Protein AF-A0A0L7M2C4-F1 (afdb_monomer_lite)

Sequence (115 aa):
METLLHSEILKKYKEETNEYIKKKNVEKLFDIILKNVLINKPDNIYLYIYNNIYSFLLNKIFIMGPPVLKITSMLSSHISEFFNYYHISLPILIQQYKLNKGESSNNKIIGTKKE

pLDDT: mean 76.5, std 14.71, range [35.03, 92.62]

Radius of gyration: 25.65 Å; chains: 1; bounding box: 46×28×103 Å

Foldseek 3Di:
DVVVVVVVVVVVVVVVVVVVCVVVVVVVLVVVLVVCCVVVVDPDSVVSSVVSVVVVVPDDDDQDDDPVPCVSVVVLVVVCVVVVHDRDDPVVVVVVVVVVVVVVVPPPPPDDDDD

Organism: Plasmodium falciparum (isolate Dd2) (NCBI:txid57267)

Secondary structure (DSSP, 8-state):
-HHHHHHHHHHHHHHHHHHHHHHTTHHHHHHHHHHHHHHH--S-HHHHHHHHHHHHHS-PPP----GGG-HHHHHHHHHHHHTT-----HHHHHHHHHHHHHHHHH---------

Structure (mmCIF, N/CA/C/O backbone):
data_AF-A0A0L7M2C4-F1
#
_entry.id   AF-A0A0L7M2C4-F1
#
loop_
_atom_site.group_PDB
_atom_site.id
_atom_site.type_symbol
_atom_site.label_atom_id
_atom_site.label_alt_id
_atom_site.label_comp_id
_atom_site.label_asym_id
_atom_site.label_entity_id
_atom_site.label_seq_id
_atom_site.pdbx_PDB_ins_code
_atom_site.Cartn_x
_atom_site.Cartn_y
_atom_site.Cartn_z
_atom_site.occupancy
_atom_site.B_iso_or_equiv
_atom_site.auth_seq_id
_atom_site.auth_comp_id
_atom_site.auth_asym_id
_atom_site.auth_atom_id
_atom_site.pdbx_PDB_model_num
ATOM 1 N N . MET A 1 1 ? -21.710 4.785 43.040 1.00 50.72 1 MET A N 1
ATOM 2 C CA . MET A 1 1 ? -20.257 5.020 42.873 1.00 50.72 1 MET A CA 1
ATOM 3 C C . MET A 1 1 ? -19.680 4.338 41.623 1.00 50.72 1 MET A C 1
ATOM 5 O O . MET A 1 1 ? -18.588 4.701 41.222 1.00 50.72 1 MET A O 1
ATOM 9 N N . GLU A 1 2 ? -20.405 3.430 40.952 1.00 55.12 2 GLU A N 1
ATOM 10 C CA . GLU A 1 2 ? -19.940 2.746 39.724 1.00 55.12 2 GLU A CA 1
ATOM 11 C C . GLU A 1 2 ? -19.989 3.609 38.445 1.00 55.12 2 GLU A C 1
ATOM 13 O O . GLU A 1 2 ? -19.145 3.471 37.564 1.00 55.12 2 GLU A O 1
ATOM 18 N N . THR A 1 3 ? -20.929 4.553 38.343 1.00 58.06 3 THR A N 1
ATOM 19 C CA . THR A 1 3 ? -21.126 5.403 37.150 1.00 58.06 3 THR A CA 1
ATOM 20 C C . THR A 1 3 ? -20.006 6.421 36.919 1.00 58.06 3 THR A C 1
ATOM 22 O O . THR A 1 3 ? -19.670 6.716 35.773 1.00 58.06 3 THR A O 1
ATOM 25 N N . LEU A 1 4 ? -19.394 6.937 37.990 1.00 55.16 4 LEU A N 1
ATOM 26 C CA . LEU A 1 4 ? -18.271 7.879 37.910 1.00 55.16 4 LEU A CA 1
ATOM 27 C C . LEU A 1 4 ? -16.997 7.198 37.400 1.00 55.16 4 LEU A C 1
ATOM 29 O O . LEU A 1 4 ? -16.368 7.717 36.481 1.00 55.16 4 LEU A O 1
ATOM 33 N N . LEU A 1 5 ? -16.696 5.997 37.906 1.00 59.81 5 LEU A N 1
ATOM 34 C CA . LEU A 1 5 ? -15.564 5.183 37.454 1.00 59.81 5 LEU A CA 1
ATOM 35 C C . LEU A 1 5 ? -15.701 4.826 35.965 1.00 59.81 5 LEU A C 1
ATOM 37 O O . LEU A 1 5 ? -14.744 4.922 35.201 1.00 59.81 5 LEU A O 1
ATOM 41 N N . HIS A 1 6 ? -16.918 4.496 35.523 1.00 63.50 6 HIS A N 1
ATOM 42 C CA . HIS A 1 6 ? -17.204 4.248 34.110 1.00 63.50 6 HIS A CA 1
ATOM 43 C C . HIS A 1 6 ? -17.029 5.511 33.246 1.00 63.50 6 HIS A C 1
ATOM 45 O O . HIS A 1 6 ? -16.523 5.433 32.126 1.00 63.50 6 HIS A O 1
ATOM 51 N N . SER A 1 7 ? -17.379 6.689 33.776 1.00 74.88 7 SER A N 1
ATOM 52 C CA . SER A 1 7 ? -17.199 7.969 33.077 1.00 74.88 7 SER A CA 1
ATOM 53 C C . SER A 1 7 ? -15.726 8.370 32.915 1.00 74.88 7 SER A C 1
ATOM 55 O O . SER A 1 7 ? -15.344 8.907 31.873 1.00 74.88 7 SER A O 1
ATOM 57 N N . GLU A 1 8 ? -14.888 8.076 33.910 1.00 76.94 8 GLU A N 1
ATOM 58 C CA . GLU A 1 8 ? -13.448 8.354 33.874 1.00 76.94 8 GLU A CA 1
ATOM 59 C C . GLU A 1 8 ? -12.725 7.414 32.910 1.00 76.94 8 GLU A C 1
ATOM 61 O O . GLU A 1 8 ? -11.902 7.863 32.112 1.00 76.94 8 GLU A O 1
ATOM 66 N N . ILE A 1 9 ? -13.103 6.132 32.903 1.00 80.25 9 ILE A N 1
ATOM 67 C CA . ILE A 1 9 ? -12.612 5.148 31.932 1.00 80.25 9 ILE A CA 1
ATOM 68 C C . ILE A 1 9 ? -12.967 5.581 30.503 1.00 80.25 9 ILE A C 1
ATOM 70 O O . ILE A 1 9 ? -12.094 5.598 29.638 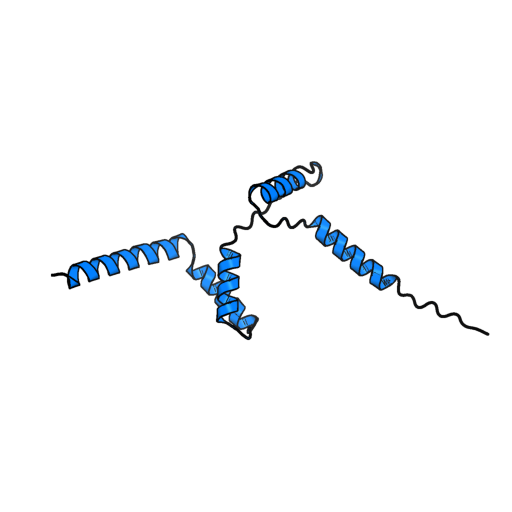1.00 80.25 9 ILE A O 1
ATOM 74 N N . LEU A 1 10 ? -14.210 6.000 30.245 1.00 76.56 10 LEU A N 1
ATOM 75 C CA . LEU A 1 10 ? -14.634 6.482 28.923 1.00 76.56 10 LEU A CA 1
ATOM 76 C C . LEU A 1 10 ? -13.880 7.741 28.477 1.00 76.56 10 LEU A C 1
ATOM 78 O O . LEU A 1 10 ? -13.513 7.851 27.305 1.00 76.56 10 LEU A O 1
ATOM 82 N N . LYS A 1 11 ? -13.626 8.686 29.392 1.00 85.12 11 LYS A N 1
ATOM 83 C CA . LYS A 1 11 ? -12.805 9.870 29.096 1.00 85.12 11 LYS A CA 1
ATOM 84 C C . LYS A 1 11 ? -11.380 9.482 28.724 1.00 85.12 11 LYS A C 1
ATOM 86 O O . LYS A 1 11 ? -10.893 9.940 27.694 1.00 85.12 11 LYS A O 1
ATOM 91 N N . LYS A 1 12 ? -10.762 8.595 29.504 1.00 87.50 12 LYS A N 1
ATOM 92 C CA . LYS A 1 12 ? -9.405 8.112 29.249 1.00 87.50 12 LYS A CA 1
ATOM 93 C C . LYS A 1 12 ? -9.307 7.385 27.905 1.00 87.50 12 LYS A C 1
ATOM 95 O O . LYS A 1 12 ? -8.449 7.721 27.098 1.00 87.50 12 LYS A O 1
ATOM 100 N N . TYR A 1 13 ? -10.251 6.492 27.601 1.00 82.19 13 TYR A N 1
ATOM 101 C CA . TYR A 1 13 ? -10.330 5.837 26.289 1.00 82.19 13 TYR A CA 1
ATOM 102 C C . TYR A 1 13 ? -10.471 6.839 25.141 1.00 82.19 13 TYR A C 1
ATOM 104 O O . TYR A 1 13 ? -9.835 6.684 24.098 1.00 82.19 13 TYR A O 1
ATOM 112 N N . LYS A 1 14 ? -11.296 7.878 25.312 1.00 83.56 14 LYS A N 1
ATOM 113 C CA . LYS A 1 14 ? -11.475 8.925 24.302 1.00 83.56 14 LYS A CA 1
ATOM 114 C C . LYS A 1 14 ? -10.190 9.726 24.080 1.00 83.56 14 LYS A C 1
ATOM 116 O O . LYS A 1 14 ? -9.864 10.032 22.935 1.00 83.56 14 LYS A O 1
ATOM 121 N N . GLU A 1 15 ? -9.471 10.061 25.146 1.00 88.31 15 GLU A N 1
ATOM 122 C CA . GLU A 1 15 ? -8.186 10.763 25.070 1.00 88.31 15 GLU A CA 1
ATOM 123 C C . GLU A 1 15 ? -7.123 9.911 24.373 1.00 88.31 15 GLU A C 1
ATOM 125 O O . GLU A 1 15 ? -6.553 10.367 23.382 1.00 88.31 15 GLU A O 1
ATOM 130 N N . GLU A 1 16 ? -6.948 8.655 24.792 1.00 83.50 16 GLU A N 1
ATOM 131 C CA . GLU A 1 16 ? -6.011 7.704 24.175 1.00 83.5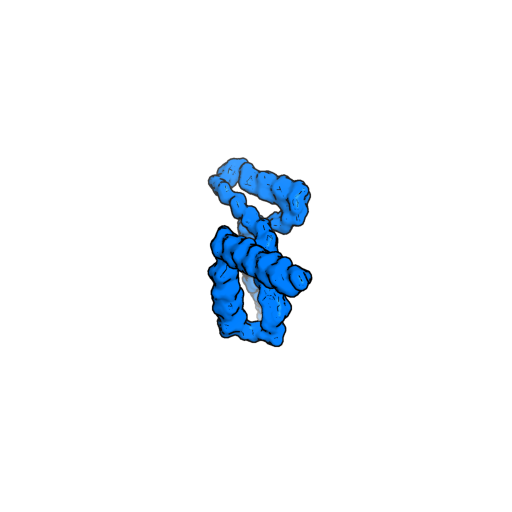0 16 GLU A CA 1
ATOM 132 C C . GLU A 1 16 ? -6.327 7.477 22.688 1.00 83.50 16 GLU A C 1
ATOM 134 O O . GLU A 1 16 ? -5.433 7.471 21.837 1.00 83.50 16 GLU A O 1
ATOM 139 N N . THR A 1 17 ? -7.613 7.364 22.344 1.00 75.62 17 THR A N 1
ATOM 140 C CA . THR A 1 17 ? -8.064 7.207 20.953 1.00 75.62 17 THR A CA 1
ATOM 141 C C . THR A 1 17 ? -7.755 8.452 20.122 1.00 75.62 17 THR A C 1
ATOM 143 O O . THR A 1 17 ? -7.228 8.341 19.015 1.00 75.62 17 THR A O 1
ATOM 146 N N . ASN A 1 18 ? -8.039 9.648 20.640 1.00 77.06 18 ASN A N 1
ATOM 147 C CA . ASN A 1 18 ? -7.757 10.899 19.932 1.00 77.06 18 ASN A CA 1
ATOM 148 C C . ASN A 1 18 ? -6.254 11.128 19.745 1.00 77.06 18 ASN A C 1
ATOM 150 O O . ASN A 1 18 ? -5.820 11.602 18.691 1.00 77.06 18 ASN A O 1
ATOM 154 N N . GLU A 1 19 ? -5.450 10.780 20.748 1.00 82.94 19 GLU A N 1
ATOM 155 C CA . GLU A 1 19 ? -3.996 10.864 20.665 1.00 82.94 19 GLU A CA 1
ATOM 156 C C . GLU A 1 19 ? -3.450 9.889 19.612 1.00 82.94 19 GLU A C 1
ATOM 158 O O . GLU A 1 19 ? -2.615 10.264 18.781 1.00 82.94 19 GLU A O 1
ATOM 163 N N . TYR A 1 20 ? -3.993 8.669 19.562 1.00 74.06 20 TYR A N 1
ATOM 164 C CA . TYR A 1 20 ? -3.683 7.686 18.528 1.00 74.06 20 TYR A CA 1
ATOM 165 C C . TYR A 1 20 ? -4.043 8.187 17.120 1.00 74.06 20 TYR A C 1
ATOM 167 O O . TYR A 1 20 ? -3.199 8.136 16.219 1.00 74.06 20 TYR A O 1
ATOM 175 N N . ILE A 1 21 ? -5.259 8.717 16.930 1.00 76.12 21 ILE A N 1
ATOM 176 C CA . ILE A 1 21 ? -5.739 9.271 15.650 1.00 76.12 21 ILE A CA 1
ATOM 177 C C . ILE A 1 21 ? -4.795 10.374 15.163 1.00 76.12 21 ILE A C 1
ATOM 179 O O . ILE A 1 21 ? -4.353 10.333 14.007 1.00 76.12 21 ILE A O 1
ATOM 183 N N . LYS A 1 22 ? -4.426 11.312 16.045 1.00 74.44 22 LYS A N 1
ATOM 184 C CA . LYS A 1 22 ? -3.481 12.390 15.724 1.00 74.44 22 LYS A CA 1
ATOM 185 C C . LYS A 1 22 ? -2.101 11.849 15.366 1.00 74.44 22 LYS A C 1
ATOM 187 O O . LYS A 1 22 ? -1.575 12.174 14.303 1.00 74.44 22 LYS A O 1
ATOM 192 N N . LYS A 1 23 ? -1.524 10.980 16.203 1.00 76.75 23 LYS A N 1
ATOM 193 C CA . LYS A 1 23 ? -0.179 10.413 15.993 1.00 76.75 23 LYS A CA 1
ATOM 194 C C . LYS A 1 23 ? -0.071 9.626 14.686 1.00 76.75 23 LYS A C 1
ATOM 196 O O . LYS A 1 23 ? 0.993 9.597 14.069 1.00 76.75 23 LYS A O 1
ATOM 201 N N . LYS A 1 24 ? -1.156 8.976 14.262 1.00 74.12 24 LYS A N 1
ATOM 202 C CA . LYS A 1 24 ? -1.209 8.156 13.044 1.00 74.12 24 LYS A CA 1
ATOM 203 C C . LYS A 1 24 ? -1.747 8.895 11.816 1.00 74.12 24 LYS A C 1
ATOM 205 O O . LYS A 1 24 ? -1.872 8.266 10.770 1.00 74.12 24 LYS A O 1
ATOM 210 N N . ASN A 1 25 ? -2.007 10.206 11.900 1.00 75.31 25 ASN A N 1
ATOM 211 C CA . ASN A 1 25 ? -2.578 11.007 10.807 1.00 75.31 25 ASN A CA 1
ATOM 212 C C . ASN A 1 25 ? -3.879 10.404 10.228 1.00 75.31 25 ASN A C 1
ATOM 214 O O . ASN A 1 25 ? -4.123 10.486 9.022 1.00 75.31 25 ASN A O 1
ATOM 218 N N . VAL A 1 26 ? -4.719 9.796 11.073 1.00 77.31 26 VAL A N 1
ATOM 219 C CA . VAL A 1 26 ? -5.946 9.097 10.637 1.00 77.31 26 VAL A CA 1
ATOM 220 C C . VAL A 1 26 ? -6.947 10.063 9.992 1.00 77.31 26 VAL A C 1
ATOM 222 O O . VAL A 1 26 ? -7.606 9.701 9.024 1.00 77.31 26 VAL A O 1
ATOM 225 N N . GLU A 1 27 ? -7.006 11.314 10.450 1.00 79.06 27 GLU A N 1
ATOM 226 C CA . GLU A 1 27 ? -7.854 12.359 9.851 1.00 79.06 27 GLU A CA 1
ATOM 227 C C . GLU A 1 27 ? -7.520 12.587 8.370 1.00 79.06 27 GLU A C 1
ATOM 229 O O . GLU A 1 27 ? -8.403 12.546 7.517 1.00 79.06 27 GLU A O 1
ATOM 234 N N . LYS A 1 28 ? -6.226 12.696 8.033 1.00 81.19 28 LYS A N 1
ATOM 235 C CA . LYS A 1 28 ? -5.777 12.846 6.639 1.00 81.19 28 LYS A CA 1
ATOM 236 C C . LYS A 1 28 ? -6.134 11.630 5.784 1.00 81.19 28 LYS A C 1
ATOM 238 O O . LYS A 1 28 ? -6.421 11.784 4.599 1.00 81.19 28 LYS A O 1
ATOM 243 N N . LEU A 1 29 ? -6.106 10.428 6.365 1.00 77.94 29 LEU A N 1
ATOM 244 C CA . LEU A 1 29 ? -6.527 9.208 5.675 1.00 77.94 29 LEU A CA 1
ATOM 245 C C . LEU A 1 29 ? -8.018 9.275 5.328 1.00 77.94 29 LEU A C 1
ATOM 247 O O . LEU A 1 29 ? -8.385 9.033 4.178 1.00 77.94 29 LEU A O 1
ATOM 251 N N . PHE A 1 30 ? -8.866 9.646 6.288 1.00 82.19 30 PHE A N 1
ATOM 252 C CA . PHE A 1 30 ? -10.300 9.789 6.044 1.00 82.19 30 PHE A CA 1
ATOM 253 C C . PHE A 1 30 ? -10.617 10.897 5.037 1.00 82.19 30 PHE A C 1
ATOM 255 O O . PHE A 1 30 ? -11.455 10.672 4.166 1.00 82.19 30 PHE A O 1
ATOM 262 N N . ASP A 1 31 ? -9.906 12.026 5.064 1.00 84.31 31 ASP A N 1
ATOM 263 C CA . ASP A 1 31 ? -10.061 13.088 4.060 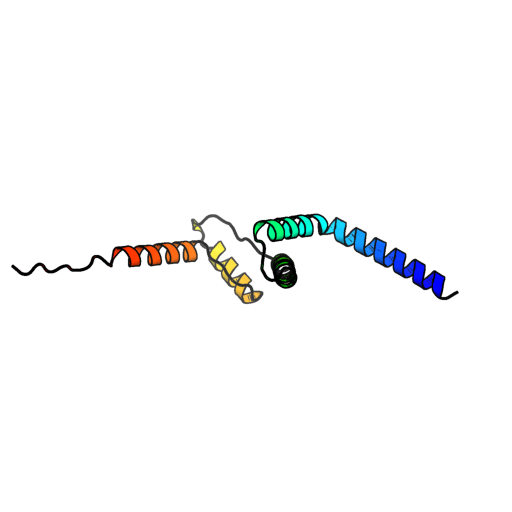1.00 84.31 31 ASP A CA 1
ATOM 264 C C . ASP A 1 31 ? -9.788 12.585 2.634 1.00 84.31 31 ASP A C 1
ATOM 266 O O . ASP A 1 31 ? -10.520 12.909 1.695 1.00 84.31 31 ASP A O 1
ATOM 270 N N . ILE A 1 32 ? -8.737 11.777 2.453 1.00 82.75 32 ILE A N 1
ATOM 271 C CA . ILE A 1 32 ? -8.394 11.183 1.152 1.00 82.75 32 ILE A CA 1
ATOM 272 C C . ILE A 1 32 ? -9.468 10.181 0.721 1.00 82.75 32 ILE A C 1
ATOM 274 O O . ILE A 1 32 ? -9.916 10.215 -0.427 1.00 82.75 32 ILE A O 1
ATOM 278 N N . ILE A 1 33 ? -9.903 9.306 1.630 1.00 83.69 33 ILE A N 1
ATOM 279 C CA . ILE A 1 33 ? -10.939 8.309 1.340 1.00 83.69 33 ILE A CA 1
ATOM 280 C C . ILE A 1 33 ? -12.248 9.001 0.949 1.00 83.69 33 ILE A C 1
ATOM 282 O O . ILE A 1 33 ? -12.856 8.619 -0.051 1.00 83.69 33 ILE A O 1
ATOM 286 N N . LEU A 1 34 ? -12.653 10.043 1.677 1.00 86.94 34 LEU A N 1
ATOM 287 C CA . LEU A 1 34 ? -13.877 10.792 1.406 1.00 86.94 34 LEU A CA 1
ATOM 288 C C . LEU A 1 34 ? -13.817 11.488 0.041 1.00 86.94 34 LEU A C 1
ATOM 290 O O . LEU A 1 34 ? -14.757 11.372 -0.747 1.00 86.94 34 LEU A O 1
ATOM 294 N N . LYS A 1 35 ? -12.690 12.136 -0.289 1.00 87.44 35 LYS A N 1
ATOM 295 C CA . LYS A 1 35 ? -12.463 12.703 -1.631 1.00 87.44 35 LYS A CA 1
ATOM 296 C C . LYS A 1 35 ? -12.597 11.639 -2.719 1.00 87.44 35 LYS A C 1
ATOM 298 O O . LYS A 1 35 ? -13.279 11.868 -3.714 1.00 87.44 35 LYS A O 1
ATOM 303 N N . ASN A 1 36 ? -12.006 10.464 -2.512 1.00 81.50 36 ASN A N 1
ATOM 304 C CA . ASN A 1 36 ? -12.068 9.372 -3.480 1.00 81.50 36 ASN A CA 1
ATOM 305 C C . ASN A 1 36 ? -13.489 8.813 -3.648 1.00 81.50 36 ASN A C 1
ATOM 307 O O . ASN A 1 36 ? -13.875 8.489 -4.768 1.00 81.50 36 ASN A O 1
ATOM 311 N N . VAL A 1 37 ? -14.283 8.733 -2.575 1.00 88.81 37 VAL A N 1
ATOM 312 C CA . VAL A 1 37 ? -15.702 8.340 -2.650 1.00 88.81 37 VAL A CA 1
ATOM 313 C C . VAL A 1 37 ? -16.500 9.347 -3.482 1.00 88.81 37 VAL A C 1
ATOM 315 O O . VAL A 1 37 ? -17.271 8.941 -4.348 1.00 88.81 37 VAL A O 1
ATOM 318 N N . LEU A 1 38 ? -16.294 10.650 -3.266 1.00 88.69 38 LEU A N 1
ATOM 319 C CA . LEU A 1 38 ? -17.003 11.702 -4.004 1.00 88.69 38 LEU A CA 1
ATOM 320 C C . LEU A 1 38 ? -16.664 11.710 -5.501 1.00 88.69 38 LEU A C 1
ATOM 322 O O . LEU A 1 38 ? -17.548 11.949 -6.324 1.00 88.69 38 LEU A O 1
ATOM 326 N N . ILE A 1 39 ? -15.402 11.446 -5.850 1.00 86.69 39 ILE A N 1
ATOM 327 C CA . ILE A 1 39 ? -14.934 11.397 -7.243 1.00 86.69 39 ILE A CA 1
ATOM 328 C C . ILE A 1 39 ? -15.440 10.131 -7.941 1.00 86.69 39 ILE A C 1
ATOM 330 O O . ILE A 1 39 ? -16.008 10.216 -9.027 1.00 86.69 39 ILE A O 1
ATOM 334 N N . ASN A 1 40 ? -15.248 8.967 -7.315 1.00 86.06 40 ASN A N 1
ATOM 335 C CA . ASN A 1 40 ? -15.484 7.675 -7.962 1.00 86.06 40 ASN A CA 1
ATOM 336 C C . ASN A 1 40 ? -16.937 7.198 -7.862 1.00 86.06 40 ASN A C 1
ATOM 338 O O . ASN A 1 40 ? -17.303 6.284 -8.593 1.00 86.06 40 ASN A O 1
ATOM 342 N N . LYS A 1 41 ? -17.745 7.794 -6.971 1.00 90.00 41 LYS A N 1
ATOM 343 C CA . LYS A 1 41 ? -19.171 7.489 -6.751 1.00 90.00 41 LYS A CA 1
ATOM 344 C C . LYS A 1 41 ? -19.472 5.979 -6.780 1.00 90.00 41 LYS A C 1
ATOM 346 O O . LYS A 1 41 ? -20.269 5.536 -7.602 1.00 90.00 41 LYS A O 1
ATOM 351 N N . PRO A 1 42 ? -18.811 5.180 -5.923 1.00 89.94 42 PRO A N 1
ATOM 352 C CA . PRO A 1 42 ? -18.970 3.731 -5.938 1.00 89.94 42 PRO A CA 1
ATOM 353 C C . PRO A 1 42 ? -20.400 3.330 -5.555 1.00 89.94 42 PRO A C 1
ATOM 355 O O . PRO A 1 42 ? -20.975 3.907 -4.632 1.00 89.94 42 PRO A O 1
ATOM 358 N N . ASP A 1 43 ? -20.923 2.279 -6.189 1.00 90.81 43 ASP A N 1
ATOM 359 C CA . ASP A 1 43 ? -22.270 1.755 -5.910 1.00 90.81 43 ASP A CA 1
ATOM 360 C C . ASP A 1 43 ? -22.433 1.292 -4.451 1.00 90.81 43 ASP A C 1
ATOM 362 O O . ASP A 1 43 ? -23.495 1.437 -3.849 1.00 90.81 43 ASP A O 1
ATOM 366 N N . ASN A 1 44 ? -21.357 0.766 -3.850 1.00 92.62 44 ASN A N 1
ATOM 367 C CA . ASN A 1 44 ? -21.309 0.398 -2.436 1.00 92.62 44 ASN A CA 1
ATOM 368 C C . ASN A 1 44 ? -20.206 1.174 -1.702 1.00 92.62 44 ASN A C 1
ATOM 370 O O . ASN A 1 44 ? -19.033 0.788 -1.693 1.00 92.62 44 ASN A O 1
ATOM 374 N N . ILE A 1 45 ? -20.609 2.264 -1.048 1.00 87.69 45 ILE A N 1
ATOM 375 C CA . ILE A 1 45 ? -19.714 3.173 -0.319 1.00 87.69 45 ILE A CA 1
ATOM 376 C C . ILE A 1 45 ? -19.014 2.467 0.851 1.00 87.69 45 ILE A C 1
ATOM 378 O O . ILE A 1 45 ? -17.815 2.659 1.053 1.00 87.69 45 ILE A O 1
ATOM 382 N N . TYR A 1 46 ? -19.725 1.625 1.605 1.00 85.25 46 TYR A N 1
ATOM 383 C CA . TYR A 1 46 ? -19.165 0.944 2.777 1.00 85.25 46 TYR A CA 1
ATOM 384 C C . TYR A 1 46 ? -18.050 -0.029 2.393 1.00 85.25 46 TYR A C 1
ATOM 386 O O . TYR A 1 46 ? -16.966 0.009 2.979 1.00 85.25 46 TYR A O 1
ATOM 394 N N . LEU A 1 47 ? -18.286 -0.853 1.368 1.00 85.81 47 LEU A N 1
ATOM 395 C CA . LEU A 1 47 ? -17.281 -1.782 0.854 1.00 85.81 47 LEU A CA 1
ATOM 396 C C . LEU A 1 47 ? -16.073 -1.029 0.281 1.00 85.81 47 LEU A C 1
ATOM 398 O O . LEU A 1 47 ? -14.926 -1.420 0.500 1.00 85.81 47 LEU A O 1
ATOM 402 N N . TYR A 1 48 ? -16.322 0.082 -0.412 1.00 86.06 48 TYR A N 1
ATOM 403 C CA . TYR A 1 48 ? -15.268 0.925 -0.960 1.00 86.06 48 TYR A CA 1
ATOM 404 C C . TYR A 1 48 ? -14.369 1.512 0.139 1.00 86.06 48 TYR A C 1
ATOM 406 O O . TYR A 1 48 ? -13.143 1.414 0.049 1.00 86.06 48 TYR A O 1
ATOM 414 N N . ILE A 1 49 ? -14.956 2.082 1.195 1.00 84.69 49 ILE A N 1
ATOM 415 C CA . ILE A 1 49 ? -14.210 2.629 2.338 1.00 84.69 49 ILE A CA 1
ATOM 416 C C . ILE A 1 49 ? -13.403 1.523 3.024 1.00 84.69 49 ILE A C 1
ATOM 418 O O . ILE A 1 49 ? -12.206 1.704 3.252 1.00 84.69 49 ILE A O 1
ATOM 422 N N . TYR A 1 50 ? -14.023 0.368 3.289 1.00 82.06 50 TYR A N 1
ATOM 423 C CA . TYR A 1 50 ? -13.357 -0.777 3.913 1.00 82.06 50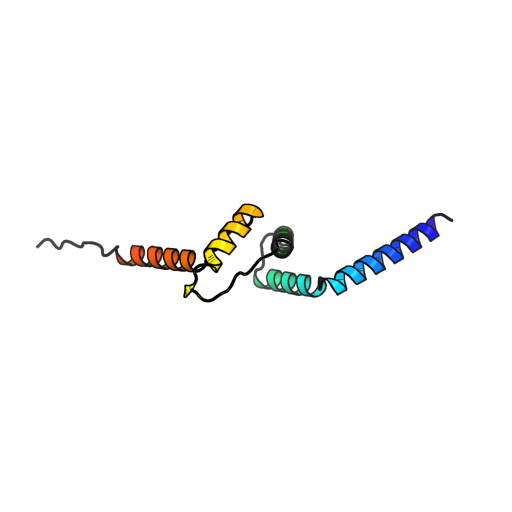 TYR A CA 1
ATOM 424 C C . TYR A 1 50 ? -12.113 -1.206 3.128 1.00 82.06 50 TYR A C 1
ATOM 426 O O . TYR A 1 50 ? -11.022 -1.271 3.692 1.00 82.06 50 TYR A O 1
ATOM 434 N N . ASN A 1 51 ? -12.244 -1.395 1.813 1.00 79.44 51 ASN A N 1
ATOM 435 C CA . ASN A 1 51 ? -11.130 -1.794 0.953 1.00 79.44 51 ASN A CA 1
ATOM 436 C C . ASN A 1 51 ? -10.014 -0.739 0.905 1.00 79.44 51 ASN A C 1
ATOM 438 O O . ASN A 1 51 ? -8.837 -1.095 0.863 1.00 79.44 51 ASN A O 1
ATOM 442 N N . ASN A 1 52 ? -10.352 0.553 0.943 1.00 78.06 52 ASN A N 1
ATOM 443 C CA . ASN A 1 52 ? -9.354 1.625 0.970 1.00 78.06 52 ASN A CA 1
ATOM 444 C C . ASN A 1 52 ? -8.582 1.659 2.297 1.00 78.06 52 ASN A C 1
ATOM 446 O O . ASN A 1 52 ? -7.358 1.789 2.281 1.00 78.06 52 ASN A O 1
ATOM 450 N N . ILE A 1 53 ? -9.269 1.496 3.433 1.00 77.56 53 ILE A N 1
ATOM 451 C CA . ILE A 1 53 ? -8.619 1.396 4.748 1.00 77.56 53 ILE A CA 1
ATOM 452 C C . ILE A 1 53 ? -7.726 0.155 4.789 1.00 77.56 53 ILE A C 1
ATOM 454 O O . ILE A 1 53 ? -6.558 0.251 5.160 1.00 77.56 53 ILE A O 1
ATOM 458 N N . TYR A 1 54 ? -8.234 -0.995 4.344 1.00 70.62 54 TYR A N 1
ATOM 459 C CA . TYR A 1 54 ? -7.468 -2.239 4.326 1.00 70.62 54 TYR A CA 1
ATOM 460 C C . TYR A 1 54 ? -6.240 -2.130 3.415 1.00 70.62 54 TYR A C 1
ATOM 462 O O . TYR A 1 54 ? -5.140 -2.512 3.804 1.00 70.62 54 TYR A O 1
ATOM 470 N N . SER A 1 55 ? -6.381 -1.512 2.238 1.00 67.62 55 SER A N 1
ATOM 471 C CA . SER A 1 55 ? -5.251 -1.247 1.344 1.00 67.62 55 SER A CA 1
ATOM 472 C C . SER A 1 55 ? -4.224 -0.275 1.927 1.00 67.62 55 SER A C 1
ATOM 474 O O . SER A 1 55 ? -3.074 -0.314 1.484 1.00 67.62 55 SER A O 1
ATOM 476 N N . PHE A 1 56 ? -4.618 0.615 2.838 1.00 64.56 56 PHE A N 1
ATOM 477 C CA . PHE A 1 56 ? -3.694 1.499 3.544 1.00 64.56 56 PHE A CA 1
ATOM 478 C C . PHE A 1 56 ? -2.965 0.766 4.676 1.00 64.56 56 PHE A C 1
ATOM 480 O O . PHE A 1 56 ? -1.784 1.009 4.905 1.00 64.56 56 PHE A O 1
ATOM 487 N N . LEU A 1 57 ? -3.657 -0.152 5.355 1.00 64.50 57 LEU A N 1
ATOM 488 C CA . LEU A 1 57 ? -3.080 -1.023 6.383 1.00 64.50 57 LEU A CA 1
ATOM 489 C C . LEU A 1 57 ? -2.134 -2.080 5.799 1.00 64.50 57 LEU A C 1
ATOM 491 O O . LEU A 1 57 ? -1.237 -2.551 6.497 1.00 64.50 57 LEU A O 1
ATOM 495 N N . LEU A 1 58 ? -2.300 -2.436 4.524 1.00 65.38 58 LEU A N 1
ATOM 496 C CA . LEU A 1 58 ? -1.316 -3.223 3.791 1.00 65.38 58 LEU A CA 1
ATOM 497 C C . LEU A 1 58 ? -0.040 -2.389 3.619 1.00 65.38 58 LEU A C 1
ATOM 499 O O . LEU A 1 58 ? 0.039 -1.514 2.755 1.00 65.38 58 LEU A O 1
ATOM 503 N N . ASN A 1 59 ? 0.962 -2.669 4.453 1.00 67.88 59 ASN A N 1
ATOM 504 C CA . ASN A 1 59 ? 2.287 -2.063 4.372 1.00 67.88 59 ASN A CA 1
ATOM 505 C C . ASN A 1 59 ? 2.868 -2.259 2.965 1.00 67.88 59 ASN A C 1
ATOM 507 O O . ASN A 1 59 ? 3.209 -3.370 2.564 1.00 67.88 59 ASN A O 1
ATOM 511 N N . LYS A 1 60 ? 2.989 -1.167 2.208 1.00 81.88 60 LYS A N 1
ATOM 512 C CA . LYS A 1 60 ? 3.650 -1.171 0.900 1.00 81.88 60 LYS A CA 1
ATOM 513 C C . LYS A 1 60 ? 5.128 -0.871 1.104 1.00 81.88 60 LYS A C 1
ATOM 515 O O . LYS A 1 60 ? 5.477 0.176 1.644 1.00 81.88 60 LYS A O 1
ATOM 520 N N . ILE A 1 61 ? 5.988 -1.776 0.653 1.00 82.00 61 ILE A N 1
ATOM 521 C CA . ILE A 1 61 ? 7.440 -1.597 0.686 1.00 82.00 61 ILE A CA 1
ATOM 522 C C . ILE A 1 61 ? 7.896 -1.232 -0.725 1.00 82.00 61 ILE A C 1
ATOM 524 O O . ILE A 1 61 ? 7.690 -1.993 -1.668 1.00 82.00 61 ILE A O 1
ATOM 528 N N . PHE A 1 62 ? 8.519 -0.064 -0.871 1.00 86.81 62 PHE A N 1
ATOM 529 C CA . PHE A 1 62 ? 9.123 0.365 -2.129 1.00 86.81 62 PHE A CA 1
ATOM 530 C C . PHE A 1 62 ? 10.629 0.117 -2.077 1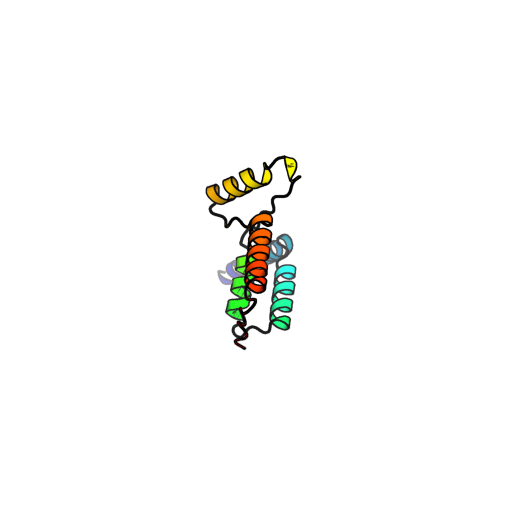.00 86.81 62 PHE A C 1
ATOM 532 O O . PHE A 1 62 ? 11.316 0.639 -1.203 1.00 86.81 62 PHE A O 1
ATOM 539 N N . ILE A 1 63 ? 11.142 -0.672 -3.021 1.00 86.56 63 ILE A N 1
ATOM 540 C CA . ILE A 1 63 ? 12.572 -0.972 -3.146 1.00 86.56 63 ILE A CA 1
ATOM 541 C C . ILE A 1 63 ? 13.071 -0.314 -4.428 1.00 86.56 63 ILE A C 1
ATOM 543 O O . ILE A 1 63 ? 12.638 -0.659 -5.527 1.00 86.56 63 ILE A O 1
ATOM 547 N N . MET A 1 64 ? 13.970 0.657 -4.279 1.00 87.12 64 MET A N 1
ATOM 548 C CA . MET A 1 64 ? 14.533 1.443 -5.376 1.00 87.12 64 MET A CA 1
ATOM 549 C C . MET A 1 64 ? 16.058 1.387 -5.329 1.00 87.12 64 MET A C 1
ATOM 551 O O . MET A 1 64 ? 16.656 1.288 -4.261 1.00 87.12 64 MET A O 1
ATOM 555 N N . GLY A 1 65 ? 16.693 1.453 -6.494 1.00 84.31 65 GLY A N 1
ATOM 556 C CA . GLY A 1 65 ? 18.144 1.418 -6.604 1.00 84.31 65 GLY A CA 1
ATOM 557 C C . GLY A 1 65 ? 18.605 1.441 -8.058 1.00 84.31 65 GLY A C 1
ATOM 558 O O . GLY A 1 65 ? 17.781 1.314 -8.969 1.00 84.31 65 GLY A O 1
ATOM 559 N N . PRO A 1 66 ? 19.913 1.617 -8.292 1.00 83.88 66 PRO A N 1
ATOM 560 C CA . PRO A 1 66 ? 20.466 1.653 -9.637 1.00 83.88 66 PRO A CA 1
ATOM 561 C C . PRO A 1 66 ? 20.254 0.304 -10.351 1.00 83.88 66 PRO A C 1
ATOM 563 O O . PRO A 1 66 ? 20.458 -0.753 -9.747 1.00 83.88 66 PRO A O 1
ATOM 566 N N . PRO A 1 67 ? 19.896 0.309 -11.649 1.00 76.88 67 PRO A N 1
ATOM 567 C CA . PRO A 1 67 ? 19.532 -0.908 -12.383 1.00 76.88 67 PRO A CA 1
ATOM 568 C C . PRO A 1 67 ? 20.703 -1.889 -12.554 1.00 76.88 67 PRO A C 1
ATOM 570 O O . PRO A 1 67 ? 20.491 -3.088 -12.717 1.00 76.88 67 PRO A O 1
ATOM 573 N N . VAL A 1 68 ? 21.938 -1.383 -12.495 1.00 72.25 68 VAL A N 1
ATOM 574 C CA . VAL A 1 68 ? 23.168 -2.107 -12.851 1.00 72.25 68 VAL A CA 1
ATOM 575 C C . VAL A 1 68 ? 23.419 -3.315 -11.950 1.00 72.25 68 VAL A C 1
ATOM 577 O O . VAL A 1 68 ? 23.924 -4.335 -12.407 1.00 72.25 68 VAL A O 1
ATOM 580 N N . LEU A 1 69 ? 23.044 -3.226 -10.674 1.00 71.44 69 LEU A N 1
ATOM 581 C CA . LEU A 1 69 ? 23.465 -4.212 -9.682 1.00 71.44 69 LEU A CA 1
ATOM 582 C C . LEU A 1 69 ? 22.521 -5.417 -9.570 1.00 71.44 69 LEU A C 1
ATOM 584 O O . LEU A 1 69 ? 22.888 -6.385 -8.918 1.00 71.44 69 LEU A O 1
ATOM 588 N N . LYS A 1 70 ? 21.306 -5.378 -10.146 1.00 74.19 70 LYS A N 1
ATOM 589 C CA . LYS A 1 70 ? 20.220 -6.384 -9.973 1.00 74.19 70 LYS A CA 1
ATOM 590 C C . LYS A 1 70 ? 19.839 -6.733 -8.517 1.00 74.19 70 LYS A C 1
ATOM 592 O O . LYS A 1 70 ? 18.856 -7.439 -8.300 1.00 74.19 70 LYS A O 1
ATOM 597 N N . ILE A 1 71 ? 20.544 -6.183 -7.530 1.00 81.69 71 ILE A N 1
ATOM 598 C CA . ILE A 1 71 ? 20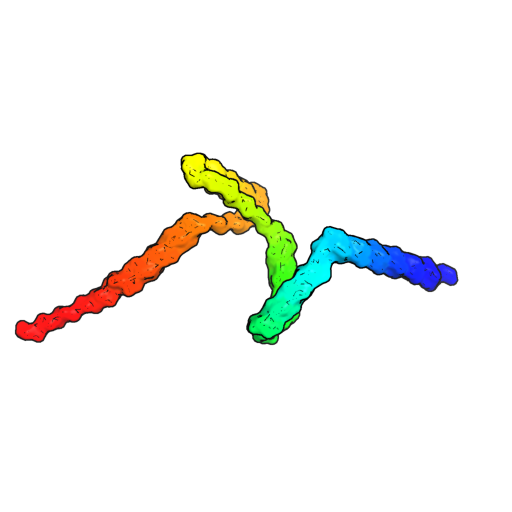.362 -6.357 -6.086 1.00 81.69 71 ILE A CA 1
ATOM 599 C C . ILE A 1 71 ? 18.914 -6.092 -5.681 1.00 81.69 71 ILE A C 1
ATOM 601 O O . ILE A 1 71 ? 18.344 -6.867 -4.922 1.00 81.69 71 ILE A O 1
ATOM 605 N N . THR A 1 72 ? 18.288 -5.054 -6.242 1.00 86.62 72 THR A N 1
ATOM 606 C CA . THR A 1 72 ? 16.901 -4.690 -5.927 1.00 86.62 72 THR A CA 1
ATOM 607 C C . THR A 1 72 ? 15.912 -5.797 -6.272 1.00 86.62 72 THR A C 1
ATOM 609 O O . THR A 1 72 ? 15.033 -6.060 -5.464 1.00 86.62 72 THR A O 1
ATOM 612 N N . SER A 1 73 ? 16.082 -6.479 -7.411 1.00 85.00 73 SER A N 1
ATOM 613 C CA . SER A 1 73 ? 15.200 -7.576 -7.840 1.00 85.00 73 SER A CA 1
ATOM 614 C C . SER A 1 73 ? 15.338 -8.829 -6.974 1.00 85.00 73 SER A C 1
ATOM 616 O O . SER A 1 73 ? 14.348 -9.503 -6.691 1.00 85.00 73 SER A O 1
ATOM 618 N N . MET A 1 74 ? 16.562 -9.125 -6.527 1.00 86.50 74 MET A N 1
ATOM 619 C CA . MET A 1 74 ? 16.826 -10.255 -5.642 1.00 86.50 74 MET A CA 1
ATOM 620 C C . MET A 1 74 ? 16.249 -9.981 -4.250 1.00 86.50 74 MET A C 1
ATOM 622 O O . MET A 1 74 ? 15.498 -10.799 -3.729 1.00 86.50 74 MET A O 1
ATOM 626 N N . LEU A 1 75 ? 16.540 -8.806 -3.682 1.00 88.69 75 LEU A N 1
ATOM 627 C CA . LEU A 1 75 ? 16.019 -8.383 -2.379 1.00 88.69 75 LEU A CA 1
ATOM 628 C C . LEU A 1 75 ? 14.497 -8.316 -2.365 1.00 88.69 75 LEU A C 1
ATOM 630 O O . LEU A 1 75 ? 13.886 -8.826 -1.432 1.00 88.69 75 LEU A O 1
ATOM 634 N N . SER A 1 76 ? 13.879 -7.712 -3.382 1.00 89.38 76 SER A N 1
ATOM 635 C CA . SER A 1 76 ? 12.422 -7.590 -3.438 1.00 89.38 76 SER A CA 1
ATOM 636 C C . SER A 1 76 ? 11.740 -8.951 -3.519 1.00 89.38 76 SER A C 1
ATOM 638 O O . SER A 1 76 ? 10.758 -9.169 -2.814 1.00 89.38 76 SER A O 1
ATOM 640 N N . SER A 1 77 ? 12.301 -9.884 -4.294 1.00 89.19 77 SER A N 1
ATOM 641 C CA . SER A 1 77 ? 11.802 -11.260 -4.365 1.00 89.19 77 SER A CA 1
ATOM 642 C C . SER A 1 77 ? 11.949 -11.969 -3.017 1.00 89.19 77 SER A C 1
ATOM 644 O O . SER A 1 77 ? 10.973 -12.514 -2.509 1.00 89.19 77 SER A O 1
ATOM 646 N N . HIS A 1 78 ? 13.120 -11.876 -2.381 1.00 90.31 78 HIS A N 1
ATOM 647 C CA . HIS A 1 78 ? 13.382 -12.543 -1.103 1.00 90.31 78 HIS A CA 1
ATOM 648 C C . HIS A 1 78 ? 12.506 -11.998 0.036 1.00 90.31 78 HIS A C 1
ATOM 650 O O . HIS A 1 78 ? 11.937 -12.762 0.807 1.00 90.31 78 HIS A O 1
ATOM 656 N N . ILE A 1 79 ? 12.336 -10.673 0.109 1.00 87.94 79 ILE A N 1
ATOM 657 C CA . ILE A 1 79 ? 11.430 -10.022 1.067 1.00 87.94 79 ILE A CA 1
ATOM 658 C C . ILE A 1 79 ? 9.987 -10.464 0.814 1.00 87.94 79 ILE A C 1
ATOM 660 O O . ILE A 1 79 ? 9.263 -10.754 1.765 1.00 87.94 79 ILE A O 1
ATOM 664 N N . SER A 1 80 ? 9.564 -10.521 -0.453 1.00 90.19 80 SER A N 1
ATOM 665 C CA . SER A 1 80 ? 8.197 -10.912 -0.794 1.00 90.19 80 SER A CA 1
ATOM 666 C C . SER A 1 80 ? 7.880 -12.351 -0.401 1.00 90.19 80 SER A C 1
ATOM 668 O O . SER A 1 80 ? 6.824 -12.599 0.170 1.00 90.19 80 SER A O 1
ATOM 670 N N . GLU A 1 81 ? 8.817 -13.269 -0.627 1.00 90.88 81 GLU A N 1
ATOM 671 C CA . GLU A 1 81 ? 8.672 -14.679 -0.283 1.00 90.88 81 GLU A CA 1
ATOM 672 C C . GLU A 1 81 ? 8.689 -14.877 1.236 1.00 90.88 81 GLU A C 1
ATOM 674 O O . GLU A 1 81 ? 7.789 -15.505 1.789 1.00 90.88 81 GLU A O 1
ATOM 679 N N . PHE A 1 82 ? 9.653 -14.263 1.930 1.00 91.19 82 PHE A N 1
ATOM 680 C CA . PHE A 1 82 ? 9.818 -14.422 3.375 1.00 91.19 82 PHE A CA 1
ATOM 681 C C . PHE A 1 82 ? 8.634 -13.873 4.183 1.00 91.19 82 PHE A C 1
ATOM 683 O O . PHE A 1 82 ? 8.214 -14.478 5.166 1.00 91.19 82 PHE A O 1
ATOM 690 N N . PHE A 1 83 ? 8.086 -12.724 3.777 1.00 84.88 83 PHE A N 1
ATOM 691 C CA . PHE A 1 83 ? 6.980 -12.067 4.482 1.00 84.88 83 PHE A CA 1
ATOM 692 C C . PHE A 1 83 ? 5.608 -12.298 3.832 1.00 84.88 83 PHE A C 1
ATOM 694 O O . PHE A 1 83 ? 4.627 -11.697 4.270 1.00 84.88 83 PHE A O 1
ATOM 701 N N . ASN A 1 84 ? 5.524 -13.150 2.806 1.00 82.31 84 ASN A N 1
ATOM 702 C CA . ASN A 1 84 ? 4.300 -13.432 2.051 1.00 82.31 84 ASN A CA 1
ATOM 703 C C . ASN A 1 84 ? 3.609 -12.163 1.495 1.00 82.31 84 ASN A C 1
ATOM 705 O O . ASN A 1 84 ? 2.392 -11.987 1.602 1.00 82.31 84 ASN A O 1
ATOM 709 N N . TYR A 1 85 ? 4.394 -11.253 0.911 1.00 83.88 85 TYR A N 1
ATOM 710 C CA . TYR A 1 85 ? 3.882 -10.083 0.189 1.00 83.88 85 TYR A CA 1
ATOM 711 C C . TYR A 1 85 ? 3.728 -10.372 -1.305 1.00 83.88 85 TYR A C 1
ATOM 713 O O . TYR A 1 85 ? 4.511 -11.101 -1.906 1.00 83.88 85 TYR A O 1
ATOM 721 N N . TYR A 1 86 ? 2.780 -9.689 -1.951 1.00 85.62 86 TYR A N 1
ATOM 722 C CA . TYR A 1 86 ? 2.752 -9.613 -3.410 1.00 85.62 86 TYR A CA 1
ATOM 723 C C . TYR A 1 86 ? 3.957 -8.822 -3.934 1.00 85.62 86 TYR A C 1
ATOM 725 O O . TYR A 1 86 ? 4.169 -7.668 -3.556 1.00 85.62 86 TYR A O 1
ATOM 733 N N . HIS A 1 87 ? 4.715 -9.419 -4.853 1.00 88.75 87 HIS A N 1
ATOM 734 C CA . HIS A 1 87 ? 5.829 -8.760 -5.528 1.00 88.75 87 HIS A CA 1
ATOM 735 C C . HIS A 1 87 ? 5.387 -8.171 -6.869 1.00 88.75 87 HIS A C 1
ATOM 737 O O . HIS A 1 87 ? 5.082 -8.898 -7.813 1.00 88.75 87 HIS A O 1
ATOM 743 N N . ILE A 1 88 ? 5.388 -6.841 -6.971 1.00 88.50 88 ILE A N 1
ATOM 744 C CA . ILE A 1 88 ? 5.068 -6.126 -8.211 1.00 88.50 88 ILE A CA 1
ATOM 745 C C . ILE A 1 88 ? 6.357 -5.545 -8.799 1.00 88.50 88 ILE A C 1
ATOM 747 O O . ILE A 1 88 ? 6.945 -4.621 -8.240 1.00 88.50 88 ILE A O 1
ATOM 751 N N . SER A 1 89 ? 6.783 -6.072 -9.949 1.00 87.50 89 SER A N 1
ATOM 752 C CA . SER A 1 89 ? 7.997 -5.642 -10.651 1.00 87.50 89 SER A CA 1
ATOM 753 C C . SER A 1 89 ? 7.664 -4.757 -11.854 1.00 87.50 89 SER A C 1
ATOM 755 O O . SER A 1 89 ? 7.046 -5.200 -12.823 1.00 87.50 89 SER A O 1
ATOM 757 N N . LEU A 1 90 ? 8.107 -3.497 -11.814 1.00 86.25 90 LEU A N 1
ATOM 758 C CA . LEU A 1 90 ? 7.856 -2.516 -12.876 1.00 86.25 90 LEU A CA 1
ATOM 759 C C . LEU A 1 90 ? 8.392 -2.952 -14.256 1.00 86.25 90 LEU A C 1
ATOM 761 O O . LEU A 1 90 ? 7.652 -2.837 -15.233 1.00 86.25 90 LEU A O 1
ATOM 765 N N . PRO A 1 91 ? 9.626 -3.483 -14.380 1.00 85.19 91 PRO A N 1
ATOM 766 C CA . PRO A 1 91 ? 10.127 -3.992 -15.657 1.00 85.19 91 PRO A CA 1
ATOM 767 C C . PRO A 1 91 ? 9.248 -5.092 -16.265 1.00 85.19 91 PRO A C 1
ATOM 769 O O . PRO A 1 91 ? 9.017 -5.076 -17.473 1.00 85.19 91 PRO A O 1
ATOM 772 N N . ILE A 1 92 ? 8.715 -6.000 -15.435 1.00 86.25 92 ILE A N 1
ATOM 773 C CA . ILE A 1 92 ? 7.820 -7.080 -15.885 1.00 86.25 92 ILE A CA 1
ATOM 774 C C . ILE A 1 92 ? 6.509 -6.492 -16.413 1.00 86.25 92 ILE A C 1
ATOM 776 O O . ILE A 1 92 ? 6.075 -6.849 -17.507 1.00 86.25 92 ILE A O 1
ATOM 780 N N . LEU A 1 93 ? 5.922 -5.528 -15.696 1.00 87.69 93 LEU A N 1
ATOM 781 C CA . LEU A 1 93 ? 4.708 -4.835 -16.143 1.00 87.69 93 LEU A CA 1
ATOM 782 C C . LEU A 1 93 ? 4.916 -4.105 -17.479 1.00 87.69 93 LEU A C 1
ATOM 784 O O . LEU A 1 93 ? 4.076 -4.188 -18.375 1.00 87.69 93 LEU A O 1
ATOM 788 N N . ILE A 1 94 ? 6.052 -3.419 -17.647 1.00 88.19 94 ILE A N 1
ATOM 789 C CA . ILE A 1 94 ? 6.399 -2.730 -18.900 1.00 88.19 94 ILE A CA 1
ATOM 790 C C . ILE A 1 94 ? 6.555 -3.735 -20.046 1.00 88.19 94 ILE A C 1
ATOM 792 O O . ILE A 1 94 ? 6.115 -3.468 -21.167 1.00 88.19 94 ILE A O 1
ATOM 796 N N . GLN A 1 95 ? 7.180 -4.885 -19.785 1.00 88.38 95 GLN A N 1
ATOM 797 C CA . GLN A 1 95 ? 7.355 -5.935 -20.784 1.00 88.38 95 GLN A CA 1
ATOM 798 C C . GLN A 1 95 ? 6.007 -6.519 -21.221 1.00 88.38 95 GLN A C 1
ATOM 800 O O . GLN A 1 95 ? 5.749 -6.598 -22.422 1.00 88.38 95 GLN A O 1
ATOM 805 N N . GLN A 1 96 ? 5.125 -6.842 -20.273 1.00 87.31 96 GLN A N 1
ATOM 806 C CA . GLN A 1 96 ? 3.768 -7.322 -20.556 1.00 87.31 96 GLN A CA 1
ATOM 807 C C . GLN A 1 96 ? 2.962 -6.302 -21.367 1.00 87.31 96 GLN A C 1
ATOM 809 O O . GLN A 1 96 ? 2.332 -6.653 -22.361 1.00 87.31 96 GLN A O 1
ATOM 814 N N . TYR A 1 97 ? 3.045 -5.018 -21.011 1.00 87.81 97 TYR A N 1
ATOM 815 C CA . TYR A 1 97 ? 2.376 -3.959 -21.764 1.00 87.81 97 TYR A CA 1
ATOM 816 C C . TYR A 1 97 ? 2.862 -3.869 -23.221 1.00 87.81 97 TYR A C 1
ATOM 818 O O . TYR A 1 97 ? 2.057 -3.705 -24.141 1.00 87.81 97 TYR A O 1
ATOM 826 N N . LYS A 1 98 ? 4.176 -3.989 -23.452 1.00 87.19 98 LYS A N 1
ATOM 827 C CA . LYS A 1 98 ? 4.754 -3.987 -24.806 1.00 87.19 98 LYS A CA 1
ATOM 828 C C . LYS A 1 98 ? 4.326 -5.209 -25.621 1.00 87.19 98 LYS A C 1
ATOM 830 O O . LYS A 1 98 ? 4.007 -5.044 -26.795 1.00 87.19 98 LYS A O 1
ATOM 835 N N . LEU A 1 99 ? 4.296 -6.394 -25.010 1.00 87.06 99 LEU A N 1
ATOM 836 C CA . LEU A 1 99 ? 3.841 -7.628 -25.661 1.00 87.06 99 LEU A CA 1
ATOM 837 C C . LEU A 1 99 ? 2.380 -7.508 -26.115 1.00 87.06 99 LEU A C 1
ATOM 839 O O . LEU A 1 99 ? 2.091 -7.719 -27.290 1.00 87.06 99 LEU A O 1
ATOM 843 N N . ASN A 1 100 ? 1.499 -7.023 -25.238 1.00 75.62 100 ASN A N 1
ATOM 844 C CA . ASN A 1 100 ? 0.078 -6.844 -25.555 1.00 75.62 100 ASN A CA 1
ATOM 845 C C . ASN A 1 100 ? -0.162 -5.808 -26.671 1.00 75.62 100 ASN A C 1
ATOM 847 O O . ASN A 1 100 ? -1.105 -5.933 -27.450 1.00 75.62 100 ASN A O 1
ATOM 851 N N . LYS A 1 101 ? 0.698 -4.787 -26.798 1.00 68.69 101 LYS A N 1
ATOM 852 C CA . LYS A 1 101 ? 0.656 -3.858 -27.942 1.00 68.69 101 LYS A CA 1
ATOM 853 C C . LYS A 1 101 ? 1.166 -4.484 -29.243 1.00 68.69 101 LYS A C 1
ATOM 855 O O . LYS A 1 101 ? 0.644 -4.148 -30.303 1.00 68.69 101 LYS A O 1
ATOM 860 N N . GLY A 1 102 ? 2.162 -5.369 -29.172 1.00 58.31 102 GLY A N 1
ATOM 861 C CA . GLY A 1 102 ? 2.723 -6.064 -30.335 1.00 58.31 102 GLY A CA 1
ATOM 862 C C . GLY A 1 102 ? 1.738 -7.033 -30.996 1.00 58.31 102 GLY A C 1
ATOM 863 O O . GLY A 1 102 ? 1.698 -7.130 -32.223 1.00 58.31 102 GLY A O 1
ATOM 864 N N . GLU A 1 103 ? 0.880 -7.686 -30.210 1.00 54.41 103 GLU A N 1
ATOM 865 C CA . GLU A 1 103 ? -0.180 -8.558 -30.737 1.00 54.41 103 GLU A CA 1
ATOM 866 C C . GLU A 1 103 ? -1.257 -7.773 -31.501 1.00 54.41 103 GLU A C 1
ATOM 868 O O . GLU A 1 103 ? -1.726 -8.221 -32.547 1.00 54.41 103 GLU A O 1
ATOM 873 N N . SER A 1 104 ? -1.572 -6.545 -31.074 1.00 51.12 104 SER A N 1
ATOM 874 C CA . SER A 1 104 ? -2.530 -5.685 -31.784 1.00 51.12 104 SER A CA 1
ATOM 875 C C . SER A 1 104 ? -2.041 -5.230 -33.168 1.00 51.12 104 SER A C 1
ATOM 877 O O . SER A 1 104 ? -2.869 -4.866 -34.003 1.00 51.12 104 SER A O 1
ATOM 879 N N . SER A 1 105 ? -0.729 -5.230 -33.433 1.00 51.28 105 SER A N 1
ATOM 880 C CA . SER A 1 105 ? -0.159 -4.847 -34.737 1.00 51.28 105 SER A CA 1
ATOM 881 C C . SER A 1 105 ? -0.019 -6.000 -35.737 1.00 51.28 105 SER A C 1
ATOM 883 O O . SER A 1 105 ? 0.166 -5.742 -36.926 1.00 51.28 105 SER A O 1
ATOM 885 N N . ASN A 1 106 ? -0.135 -7.254 -35.287 1.00 44.09 106 ASN A N 1
ATOM 886 C CA . ASN A 1 106 ? 0.026 -8.433 -36.145 1.00 44.09 106 ASN A CA 1
ATOM 887 C C . ASN A 1 106 ? -1.280 -8.905 -36.804 1.00 44.09 106 ASN A C 1
ATOM 889 O O . ASN A 1 106 ? -1.234 -9.726 -37.717 1.00 44.09 106 ASN A O 1
ATOM 893 N N . ASN A 1 107 ? -2.426 -8.310 -36.462 1.00 42.12 107 ASN A N 1
ATOM 894 C CA . ASN A 1 107 ? -3.676 -8.487 -37.205 1.00 42.12 107 ASN A CA 1
ATOM 895 C C . ASN A 1 107 ? -3.714 -7.590 -38.459 1.00 42.12 107 ASN A C 1
ATOM 897 O O . ASN A 1 107 ? -4.675 -6.857 -38.690 1.00 42.12 107 ASN A O 1
ATOM 901 N N . LYS A 1 108 ? -2.674 -7.634 -39.304 1.00 42.53 108 LYS A N 1
ATOM 902 C CA . LYS A 1 108 ? -2.838 -7.236 -40.708 1.00 42.53 108 LYS A CA 1
ATOM 903 C C . LYS A 1 108 ? -3.563 -8.379 -41.404 1.00 42.53 108 LYS A C 1
ATOM 905 O O . LYS A 1 108 ? -2.960 -9.386 -41.757 1.00 42.53 108 LYS A O 1
ATOM 910 N N . ILE A 1 109 ? -4.873 -8.206 -41.552 1.00 43.38 109 ILE A N 1
ATOM 911 C CA . ILE A 1 109 ? -5.753 -9.045 -42.364 1.00 43.38 109 ILE A CA 1
ATOM 912 C C . ILE A 1 109 ? -5.058 -9.298 -43.708 1.00 43.38 109 ILE A C 1
ATOM 914 O O . ILE A 1 109 ? -4.830 -8.374 -44.490 1.00 43.38 109 ILE A O 1
ATOM 918 N N . ILE A 1 110 ? -4.687 -10.556 -43.944 1.00 45.91 110 ILE A N 1
ATOM 919 C CA . ILE A 1 110 ? -4.185 -11.049 -45.223 1.00 45.91 110 ILE A CA 1
ATOM 920 C C . ILE A 1 110 ? -5.365 -10.993 -46.200 1.00 45.91 110 ILE A C 1
ATOM 922 O O . ILE A 1 110 ? -6.170 -11.916 -46.279 1.00 45.91 110 ILE A O 1
ATOM 926 N N . GLY A 1 111 ? -5.506 -9.876 -46.911 1.00 35.03 111 GLY A N 1
ATOM 927 C CA . GLY A 1 111 ? -6.413 -9.755 -48.047 1.00 35.03 111 GLY A CA 1
ATOM 928 C C . GLY A 1 111 ? -5.721 -10.281 -49.299 1.00 35.03 111 GLY A C 1
ATOM 929 O O . GLY A 1 111 ? -4.993 -9.541 -49.955 1.00 35.03 111 GLY A O 1
ATOM 930 N N . THR A 1 112 ? -5.923 -11.555 -49.635 1.00 36.62 112 THR A N 1
ATOM 931 C CA . THR A 1 112 ? -5.607 -12.062 -50.975 1.00 36.62 112 THR A CA 1
ATOM 932 C C . THR A 1 112 ? -6.638 -11.496 -51.950 1.00 36.62 112 THR A C 1
ATOM 934 O O . THR A 1 112 ? -7.811 -11.859 -51.919 1.00 36.62 112 THR A O 1
ATOM 937 N N . LYS A 1 113 ? -6.210 -10.575 -52.818 1.00 36.12 113 LYS A N 1
ATOM 938 C CA . LYS A 1 113 ? -6.976 -10.209 -54.011 1.00 36.12 113 LYS A CA 1
ATOM 939 C C . LYS A 1 113 ? -6.761 -11.317 -55.046 1.00 36.12 113 LYS A C 1
ATOM 941 O O . LYS A 1 113 ? -5.646 -11.494 -55.526 1.00 36.12 113 LYS A O 1
ATOM 946 N N . LYS A 1 114 ? -7.814 -12.084 -55.337 1.00 37.34 114 LYS A N 1
ATOM 947 C CA . LYS A 1 114 ? -7.919 -12.862 -56.576 1.00 37.34 114 LYS A CA 1
ATOM 948 C C . LYS A 1 114 ? -8.316 -11.892 -57.689 1.00 37.34 114 LYS A C 1
ATOM 950 O O . LYS A 1 114 ? -9.378 -11.282 -57.584 1.00 37.34 114 LYS A O 1
ATOM 955 N N . GLU A 1 115 ? -7.476 -11.778 -58.707 1.00 44.91 115 GLU A N 1
ATOM 956 C CA . GLU A 1 115 ? -7.869 -11.443 -60.080 1.00 44.91 115 GLU A CA 1
ATOM 957 C C . GLU A 1 115 ? -7.522 -12.648 -60.956 1.00 44.91 115 GLU A C 1
ATOM 959 O O . GLU A 1 115 ? -6.467 -13.274 -60.683 1.00 44.91 115 GLU A O 1
#